Protein AF-A0A5B0FKB6-F1 (afdb_monomer_lite)

Secondary structure (DSSP, 8-state):
----HHHHHHHHHHHHHHHHHHHHHHTT-HHHHHHHHHHHHHHHHHHHHHHHHHHHHHHHHTT-

Structure (mmCIF, N/CA/C/O backbone):
data_AF-A0A5B0FKB6-F1
#
_entry.id   AF-A0A5B0FKB6-F1
#
loop_
_atom_site.group_PD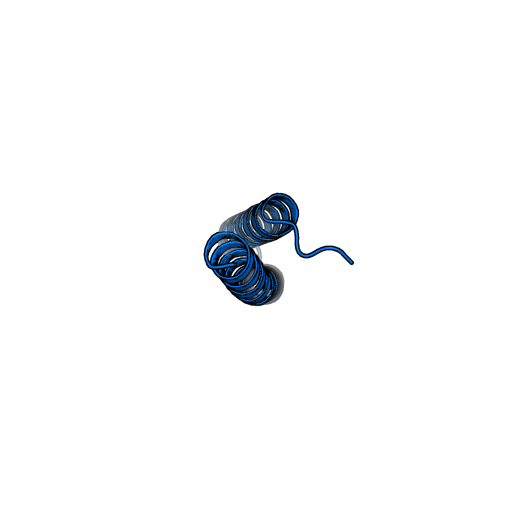B
_atom_site.id
_atom_site.type_symbol
_atom_site.label_atom_id
_atom_site.label_alt_id
_atom_site.label_comp_id
_atom_site.label_asym_id
_atom_site.label_entity_id
_atom_site.label_seq_id
_atom_site.pdbx_PDB_ins_code
_atom_site.Cartn_x
_atom_site.Cartn_y
_atom_site.Cartn_z
_atom_site.occupancy
_atom_site.B_iso_or_equiv
_atom_site.auth_seq_id
_atom_site.auth_comp_id
_atom_site.auth_asym_id
_atom_site.auth_atom_id
_atom_site.pdbx_PDB_model_num
ATOM 1 N N . MET A 1 1 ? -1.180 5.211 15.230 1.00 54.09 1 MET A N 1
ATOM 2 C CA . MET A 1 1 ? -2.014 5.687 14.099 1.00 54.09 1 MET A CA 1
ATOM 3 C C . MET A 1 1 ? -3.408 5.086 14.222 1.00 54.09 1 MET A C 1
ATOM 5 O O . MET A 1 1 ? -3.502 3.890 14.463 1.00 54.09 1 MET A O 1
ATOM 9 N N . LYS A 1 2 ? -4.489 5.873 14.116 1.00 62.62 2 LYS A N 1
ATOM 10 C CA . LYS A 1 2 ? -5.856 5.317 14.113 1.00 62.62 2 LYS A CA 1
ATOM 11 C C . LYS A 1 2 ? -6.078 4.557 12.799 1.00 62.62 2 LYS A C 1
ATOM 13 O O . LYS A 1 2 ? -5.867 5.120 11.728 1.00 62.62 2 LYS A O 1
ATOM 18 N N . LEU A 1 3 ? -6.499 3.298 12.891 1.00 67.56 3 LEU A N 1
ATOM 19 C CA . LEU A 1 3 ? -6.874 2.440 11.761 1.00 67.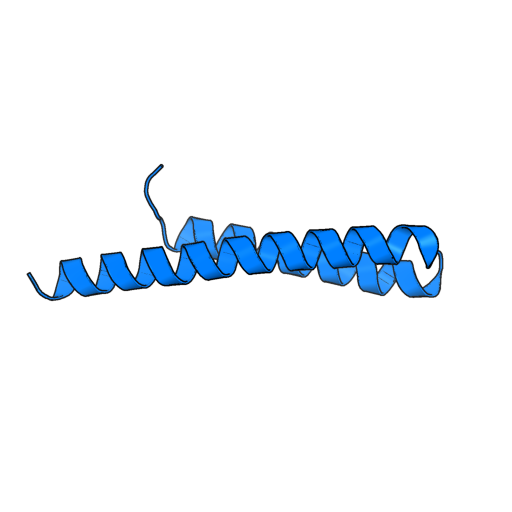56 3 LEU A CA 1
ATOM 20 C C . LEU A 1 3 ? -8.188 2.950 11.138 1.00 67.56 3 LEU A C 1
ATOM 22 O O . LEU A 1 3 ? -9.262 2.398 11.368 1.00 67.56 3 LEU A O 1
ATOM 26 N N . SER A 1 4 ? -8.115 4.045 10.380 1.00 82.50 4 SER A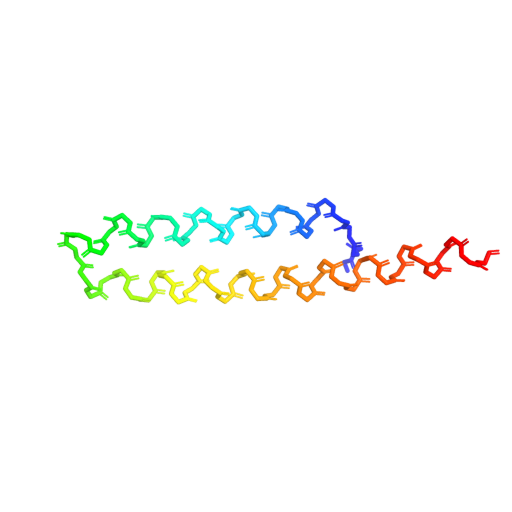 N 1
ATOM 27 C CA . SER A 1 4 ? -9.264 4.614 9.669 1.00 82.50 4 SER A CA 1
ATOM 28 C C . SER A 1 4 ? -9.539 3.852 8.374 1.00 82.50 4 SER A C 1
ATOM 30 O O . SER A 1 4 ? -8.618 3.612 7.592 1.00 82.50 4 SER A O 1
ATOM 32 N N . LEU A 1 5 ? -10.814 3.538 8.126 1.00 85.75 5 LEU A N 1
ATOM 33 C CA . LEU 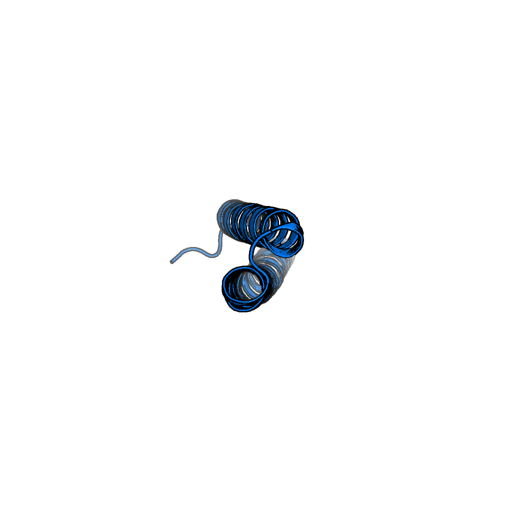A 1 5 ? -11.268 2.922 6.876 1.00 85.75 5 LEU A CA 1
ATOM 34 C C . LEU A 1 5 ? -10.909 3.791 5.661 1.00 85.75 5 LEU A C 1
ATOM 36 O O . LEU A 1 5 ? -10.523 3.273 4.619 1.00 85.75 5 LEU A O 1
ATOM 40 N N . THR A 1 6 ? -10.984 5.115 5.822 1.00 88.00 6 THR A N 1
ATOM 41 C CA . THR A 1 6 ? -10.619 6.088 4.787 1.00 88.00 6 THR A CA 1
ATOM 42 C C . THR A 1 6 ? -9.147 5.964 4.409 1.00 88.00 6 THR A C 1
ATOM 44 O O . THR A 1 6 ? -8.815 5.972 3.231 1.00 88.00 6 THR A O 1
ATOM 47 N N . ASN A 1 7 ? -8.265 5.782 5.396 1.00 87.94 7 ASN A N 1
ATOM 48 C CA . ASN A 1 7 ? -6.830 5.650 5.145 1.00 87.94 7 ASN A CA 1
ATOM 49 C C . ASN A 1 7 ? -6.521 4.337 4.420 1.00 87.94 7 ASN A C 1
ATOM 51 O O . ASN A 1 7 ? -5.712 4.334 3.501 1.00 87.94 7 ASN A O 1
ATOM 55 N N . ALA A 1 8 ? -7.201 3.247 4.791 1.00 88.44 8 ALA A N 1
ATOM 56 C CA . ALA A 1 8 ? -7.096 1.979 4.071 1.00 88.44 8 ALA A CA 1
ATOM 57 C C . ALA A 1 8 ? -7.526 2.133 2.604 1.00 88.44 8 ALA A C 1
ATOM 59 O O . ALA A 1 8 ? -6.817 1.696 1.704 1.00 88.44 8 ALA A O 1
ATOM 60 N N . GLY A 1 9 ? -8.651 2.819 2.365 1.00 90.06 9 GLY A N 1
ATOM 61 C CA . GLY A 1 9 ? -9.141 3.110 1.018 1.00 90.06 9 GLY A CA 1
ATOM 62 C C . GLY A 1 9 ? -8.170 3.957 0.193 1.00 90.06 9 GLY A C 1
ATOM 63 O O . GLY A 1 9 ? -7.937 3.646 -0.970 1.00 90.06 9 GLY A O 1
ATOM 64 N N . LEU A 1 10 ? -7.554 4.982 0.792 1.00 92.69 10 LEU A N 1
ATOM 65 C CA . LEU A 1 10 ? -6.549 5.813 0.119 1.00 92.69 10 LEU A CA 1
ATOM 66 C C . LEU A 1 10 ? -5.292 5.020 -0.255 1.00 92.69 10 LEU A C 1
ATOM 68 O O . LEU A 1 10 ? -4.781 5.188 -1.358 1.00 92.69 10 LEU A O 1
ATOM 72 N N . ILE A 1 11 ? -4.810 4.145 0.634 1.00 91.62 11 ILE A N 1
ATOM 73 C CA . ILE A 1 11 ? -3.646 3.288 0.358 1.00 91.62 11 ILE A CA 1
ATOM 74 C C . ILE A 1 11 ? -3.952 2.324 -0.793 1.00 91.62 11 ILE A C 1
ATOM 76 O O . ILE A 1 11 ? -3.126 2.169 -1.687 1.00 91.62 11 ILE A O 1
ATOM 80 N N . LEU A 1 12 ? -5.142 1.718 -0.802 1.00 93.19 12 LEU A N 1
ATOM 81 C CA . LEU A 1 12 ? -5.569 0.820 -1.878 1.00 93.19 12 LEU A CA 1
ATOM 82 C C . LEU A 1 12 ? -5.699 1.553 -3.220 1.00 93.19 12 LEU A C 1
ATOM 84 O O . LEU A 1 12 ? -5.180 1.078 -4.223 1.00 93.19 12 LEU A O 1
ATOM 88 N N . LEU A 1 13 ? -6.304 2.746 -3.235 1.00 94.38 13 LEU A N 1
ATOM 89 C CA . LEU A 1 13 ? -6.370 3.592 -4.434 1.00 94.38 13 LEU A CA 1
ATOM 90 C C . LEU A 1 13 ? -4.977 3.956 -4.958 1.00 94.38 13 LEU A C 1
ATOM 92 O O . LEU A 1 13 ? -4.735 3.895 -6.161 1.00 94.38 13 LEU A O 1
ATOM 96 N N . ALA A 1 14 ? -4.056 4.318 -4.063 1.00 93.62 14 ALA A N 1
ATOM 97 C CA . ALA A 1 14 ? -2.682 4.628 -4.436 1.00 93.62 14 ALA A CA 1
ATOM 98 C C . ALA A 1 14 ? -1.959 3.401 -5.016 1.00 93.62 14 ALA A C 1
ATOM 100 O O . ALA A 1 14 ? -1.313 3.520 -6.055 1.00 93.62 14 ALA A O 1
ATOM 101 N N . GLY A 1 15 ? -2.105 2.226 -4.393 1.00 92.75 15 GLY A N 1
ATOM 102 C CA . GLY A 1 15 ? -1.558 0.965 -4.900 1.00 92.75 15 GLY A CA 1
ATOM 103 C C . GLY A 1 15 ? -2.061 0.647 -6.306 1.00 92.75 15 GLY A C 1
ATOM 104 O O . GLY A 1 15 ? -1.256 0.403 -7.204 1.00 92.75 15 GLY A O 1
ATOM 105 N N . MET A 1 16 ? -3.370 0.781 -6.529 1.00 95.00 16 MET A N 1
ATOM 106 C CA . MET A 1 16 ? -3.976 0.522 -7.832 1.00 95.00 16 MET A CA 1
ATOM 107 C C . MET A 1 16 ? -3.475 1.479 -8.920 1.00 95.00 16 MET A C 1
ATOM 109 O O . MET A 1 16 ? -3.192 1.054 -10.041 1.00 95.00 16 MET A O 1
ATOM 113 N N . LEU A 1 17 ? -3.299 2.764 -8.595 1.00 95.38 17 LEU A N 1
ATOM 114 C CA . LEU A 1 17 ? -2.703 3.733 -9.519 1.00 95.38 17 LEU A CA 1
ATOM 115 C C . LEU A 1 17 ? -1.264 3.354 -9.888 1.00 95.38 17 LEU A C 1
ATOM 117 O O . LEU A 1 17 ? -0.904 3.428 -11.059 1.00 95.38 17 LEU A O 1
ATOM 121 N N . VAL A 1 18 ? -0.454 2.912 -8.922 1.00 93.75 18 VAL A N 1
ATOM 122 C CA . VAL A 1 18 ? 0.929 2.470 -9.174 1.00 93.75 18 VAL A CA 1
ATOM 123 C C . VAL A 1 18 ? 0.967 1.212 -10.048 1.00 93.75 18 VAL A C 1
ATOM 125 O O . VAL A 1 18 ? 1.794 1.113 -10.951 1.00 93.75 18 VAL A O 1
ATOM 128 N N . VAL A 1 19 ? 0.052 0.261 -9.842 1.00 93.88 19 VAL A N 1
ATOM 129 C CA . VAL A 1 19 ? -0.056 -0.914 -10.721 1.00 93.88 19 VAL A CA 1
ATOM 130 C C . VAL A 1 19 ? -0.429 -0.490 -12.142 1.00 93.88 19 VAL A C 1
ATOM 132 O O . VAL A 1 19 ? 0.206 -0.939 -13.094 1.00 93.88 19 VAL A O 1
ATOM 135 N N . LEU A 1 20 ? -1.404 0.409 -12.303 1.00 93.81 20 LEU A N 1
ATOM 136 C CA . LEU A 1 20 ? -1.819 0.913 -13.616 1.00 93.81 20 LEU A CA 1
ATOM 137 C C . LEU A 1 20 ? -0.681 1.624 -14.354 1.00 93.81 20 LEU A C 1
ATOM 139 O O . LEU A 1 20 ? -0.490 1.383 -15.548 1.00 93.81 20 LEU A O 1
ATOM 143 N N . THR A 1 21 ? 0.105 2.459 -13.666 1.00 91.88 21 THR A N 1
ATOM 144 C CA . THR A 1 21 ? 1.277 3.094 -14.287 1.00 91.88 21 THR A CA 1
ATOM 145 C C . THR A 1 21 ? 2.336 2.064 -14.664 1.00 91.88 21 THR A C 1
ATOM 147 O O . THR A 1 21 ? 2.896 2.150 -15.755 1.00 91.88 21 THR A O 1
ATOM 150 N N . GLY A 1 22 ? 2.566 1.053 -13.825 1.00 90.25 22 GLY A N 1
ATOM 151 C CA . GLY A 1 22 ? 3.461 -0.062 -14.126 1.00 90.25 22 GLY A CA 1
ATOM 152 C C . GLY A 1 22 ? 3.035 -0.848 -15.369 1.00 90.25 22 GLY A C 1
ATOM 153 O O . GLY A 1 22 ? 3.848 -1.075 -16.261 1.00 90.25 22 GLY A O 1
ATOM 154 N N . VAL A 1 23 ? 1.751 -1.193 -15.482 1.00 90.44 23 VAL A N 1
ATOM 155 C CA . VAL A 1 23 ? 1.190 -1.884 -16.656 1.00 90.44 23 VAL A CA 1
ATOM 156 C C . VAL A 1 23 ? 1.322 -1.029 -17.915 1.00 90.44 23 VAL A C 1
ATOM 158 O O . VAL A 1 23 ? 1.722 -1.538 -18.959 1.00 90.44 23 VAL A O 1
ATOM 161 N N . PHE A 1 24 ? 1.053 0.274 -17.822 1.00 89.62 24 PHE A N 1
ATOM 162 C CA . PHE A 1 24 ? 1.224 1.193 -18.947 1.00 89.62 24 PHE A CA 1
ATOM 163 C C . PHE A 1 24 ? 2.692 1.291 -19.398 1.00 89.62 24 PHE A C 1
ATOM 165 O O . PHE A 1 24 ? 2.989 1.308 -20.593 1.00 89.62 24 PHE A O 1
ATOM 172 N N . LEU A 1 25 ? 3.627 1.302 -18.443 1.00 87.31 25 LEU A N 1
ATOM 173 C CA . LEU A 1 25 ? 5.066 1.321 -18.706 1.00 87.31 25 LEU A CA 1
ATOM 174 C C . LEU A 1 25 ? 5.579 0.006 -19.305 1.00 87.31 25 LEU A C 1
ATOM 176 O O . LEU A 1 25 ? 6.551 0.045 -20.059 1.00 87.31 25 LEU A O 1
ATOM 180 N N . ASN A 1 26 ? 4.934 -1.132 -19.028 1.00 84.25 26 ASN A N 1
ATOM 181 C CA . ASN A 1 26 ? 5.348 -2.449 -19.525 1.00 84.25 26 ASN A CA 1
ATOM 182 C C . ASN A 1 26 ? 5.417 -2.507 -21.059 1.00 84.25 26 ASN A C 1
ATOM 184 O O . ASN A 1 26 ? 6.335 -3.099 -21.619 1.00 84.25 26 ASN A O 1
ATOM 188 N N . SER A 1 27 ? 4.527 -1.789 -21.747 1.00 74.75 27 SER A N 1
ATOM 189 C CA . SER A 1 27 ? 4.517 -1.702 -23.213 1.00 74.75 27 SER A CA 1
ATOM 190 C C . SER A 1 27 ? 5.736 -0.987 -23.814 1.00 74.75 27 SER A C 1
ATOM 192 O O . SER A 1 27 ? 5.972 -1.107 -25.011 1.00 74.75 27 SER A O 1
ATOM 194 N N . SER A 1 28 ? 6.498 -0.220 -23.023 1.00 75.62 28 SER A N 1
ATOM 195 C CA . SER A 1 28 ? 7.618 0.600 -23.522 1.00 75.62 28 SER A CA 1
ATOM 196 C C . SER A 1 28 ? 8.958 0.335 -22.834 1.00 75.62 28 SER A C 1
ATOM 198 O O . SER A 1 28 ? 10.004 0.525 -23.451 1.00 75.62 28 SER A O 1
ATOM 200 N N . LYS A 1 29 ? 8.950 -0.067 -21.556 1.00 79.50 29 LYS A N 1
ATOM 201 C CA . LYS A 1 29 ? 10.140 -0.204 -20.702 1.00 79.50 29 LYS A CA 1
ATOM 202 C C . LYS A 1 29 ? 9.934 -1.315 -19.671 1.00 79.50 29 LYS A C 1
ATOM 204 O O . LYS A 1 29 ? 9.741 -1.050 -18.482 1.00 79.50 29 LYS A O 1
ATOM 209 N N . ALA A 1 30 ? 9.996 -2.563 -20.135 1.00 78.19 30 ALA A N 1
ATOM 210 C CA . ALA A 1 30 ? 9.754 -3.753 -19.316 1.00 78.19 30 ALA A CA 1
ATOM 211 C C . ALA A 1 30 ? 10.625 -3.804 -18.039 1.00 78.19 30 ALA A C 1
ATOM 213 O O . ALA A 1 30 ? 10.109 -4.096 -16.960 1.00 78.19 30 ALA A O 1
ATOM 214 N N . GLU A 1 31 ? 11.905 -3.421 -18.129 1.00 83.44 31 GLU A N 1
ATOM 215 C CA . GLU A 1 31 ? 12.853 -3.411 -16.997 1.00 83.44 31 GLU A CA 1
ATOM 216 C C . GLU A 1 31 ? 12.423 -2.495 -15.842 1.00 83.44 31 GLU A C 1
ATOM 218 O O . GLU A 1 31 ? 12.651 -2.814 -14.678 1.00 83.44 31 GLU A O 1
ATOM 223 N N . ILE A 1 32 ? 11.761 -1.376 -16.154 1.00 82.75 32 ILE A N 1
ATOM 224 C CA . ILE A 1 32 ? 11.248 -0.429 -15.155 1.00 82.75 32 ILE A CA 1
ATOM 225 C C . ILE A 1 32 ? 9.834 -0.828 -14.718 1.00 82.75 32 ILE A C 1
ATOM 227 O O . ILE A 1 32 ? 9.450 -0.619 -13.570 1.00 82.75 32 ILE A O 1
ATOM 231 N N . SER A 1 33 ? 9.051 -1.436 -15.608 1.00 87.56 33 SER A N 1
ATOM 232 C CA . SER A 1 33 ? 7.670 -1.817 -15.313 1.00 87.56 33 SER A CA 1
ATOM 233 C C . SER A 1 33 ? 7.557 -2.877 -14.217 1.00 87.56 33 SER A C 1
ATOM 235 O O . SER A 1 33 ? 6.740 -2.729 -13.313 1.00 87.56 33 SER A O 1
ATOM 237 N N . ASN A 1 34 ? 8.417 -3.898 -14.234 1.00 90.12 34 ASN A N 1
ATOM 238 C CA . ASN A 1 34 ? 8.378 -5.000 -13.275 1.00 90.12 34 ASN A CA 1
ATOM 239 C C . ASN A 1 34 ? 8.534 -4.542 -11.814 1.00 90.12 34 ASN A C 1
ATOM 241 O O . ASN A 1 34 ? 7.674 -4.890 -11.000 1.00 90.12 34 ASN A O 1
ATOM 245 N N . PRO A 1 35 ? 9.556 -3.743 -11.443 1.00 92.50 35 PRO A N 1
ATOM 246 C CA . PRO A 1 35 ? 9.670 -3.248 -10.074 1.00 92.50 35 PRO A CA 1
ATOM 247 C C . PRO A 1 35 ? 8.529 -2.293 -9.694 1.00 92.50 35 PRO A C 1
ATOM 249 O O . PRO A 1 35 ? 8.109 -2.296 -8.540 1.00 92.50 35 PRO A O 1
ATOM 252 N N . VAL A 1 36 ? 7.981 -1.520 -10.641 1.00 92.25 36 VAL A N 1
ATOM 253 C CA . VAL A 1 36 ? 6.835 -0.626 -10.384 1.00 92.25 36 VAL A CA 1
ATOM 254 C C . VAL A 1 36 ? 5.562 -1.425 -10.100 1.00 92.25 36 VAL A C 1
ATOM 256 O O . VAL A 1 36 ? 4.876 -1.149 -9.117 1.00 92.25 36 VAL A O 1
ATOM 259 N N . ILE A 1 37 ? 5.271 -2.452 -10.902 1.00 92.94 37 ILE A N 1
ATOM 260 C CA . ILE A 1 37 ? 4.135 -3.355 -10.677 1.00 92.94 37 ILE A CA 1
ATOM 261 C C . ILE A 1 37 ? 4.294 -4.062 -9.328 1.00 92.94 37 ILE A C 1
ATOM 263 O O . ILE A 1 37 ? 3.349 -4.095 -8.542 1.00 92.94 37 ILE A O 1
ATOM 267 N N . LEU A 1 38 ? 5.491 -4.572 -9.022 1.00 95.25 38 LEU A N 1
ATOM 268 C CA . LEU A 1 38 ? 5.770 -5.235 -7.747 1.00 95.25 38 LEU A CA 1
ATOM 269 C C . LEU A 1 38 ? 5.566 -4.288 -6.555 1.00 95.25 38 LEU A C 1
ATOM 271 O O . LEU A 1 38 ? 4.961 -4.678 -5.557 1.00 95.25 38 LEU A O 1
ATOM 275 N N . ALA A 1 39 ? 6.022 -3.038 -6.665 1.00 94.12 39 ALA A N 1
ATOM 276 C CA . ALA A 1 39 ? 5.805 -2.021 -5.643 1.00 94.12 39 ALA A CA 1
ATOM 277 C C . ALA A 1 39 ? 4.312 -1.706 -5.459 1.00 94.12 39 ALA A C 1
ATOM 279 O O . ALA A 1 39 ? 3.838 -1.642 -4.325 1.00 94.12 39 ALA A O 1
ATOM 280 N N . GLY A 1 40 ? 3.557 -1.571 -6.552 1.00 93.44 40 GLY A N 1
ATOM 281 C CA . GLY A 1 40 ? 2.107 -1.371 -6.506 1.00 93.44 40 GLY A CA 1
ATOM 282 C C . GLY A 1 40 ? 1.380 -2.523 -5.807 1.00 93.44 40 GLY A C 1
ATOM 283 O O . GLY A 1 40 ? 0.579 -2.290 -4.902 1.00 93.44 40 GLY A O 1
ATOM 284 N N . LEU A 1 41 ? 1.734 -3.767 -6.143 1.00 95.06 41 LEU A N 1
ATOM 285 C CA . LEU A 1 41 ? 1.193 -4.967 -5.497 1.00 95.06 41 LEU A CA 1
ATOM 286 C C . LEU A 1 41 ? 1.543 -5.037 -4.003 1.00 95.06 41 LEU A C 1
ATOM 288 O O . LEU A 1 41 ? 0.698 -5.406 -3.188 1.00 95.06 41 LEU A O 1
ATOM 292 N N . ALA A 1 42 ? 2.762 -4.650 -3.618 1.00 95.94 42 ALA A N 1
ATOM 293 C CA . ALA A 1 42 ? 3.161 -4.593 -2.213 1.00 95.94 42 ALA A CA 1
ATOM 294 C C . ALA A 1 42 ? 2.343 -3.553 -1.42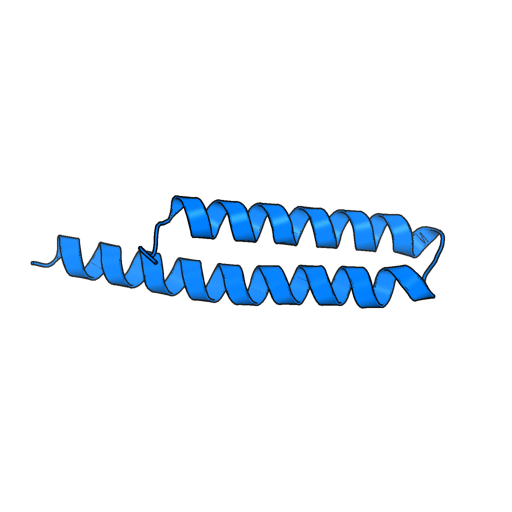6 1.00 95.94 42 ALA A C 1
ATOM 296 O O . ALA A 1 42 ? 1.916 -3.822 -0.300 1.00 95.94 42 ALA A O 1
ATOM 297 N N . ILE A 1 43 ? 2.078 -2.386 -2.024 1.00 93.88 43 ILE A N 1
ATOM 298 C CA . ILE A 1 43 ? 1.217 -1.355 -1.430 1.00 93.88 43 ILE A CA 1
ATOM 299 C C . ILE A 1 43 ? -0.210 -1.886 -1.257 1.00 93.88 43 ILE A C 1
ATOM 301 O O . ILE A 1 43 ? -0.782 -1.736 -0.176 1.00 93.88 43 ILE A O 1
ATOM 305 N N . GLU A 1 44 ? -0.776 -2.545 -2.273 1.00 93.94 44 GLU A N 1
ATOM 306 C CA . GLU A 1 44 ? -2.115 -3.135 -2.174 1.00 93.94 44 GLU A CA 1
ATOM 307 C C . GLU A 1 44 ? -2.205 -4.222 -1.103 1.00 93.94 44 GLU A C 1
ATOM 309 O O . GLU A 1 44 ? -3.172 -4.258 -0.337 1.00 93.94 44 GLU A O 1
ATOM 314 N N . PHE A 1 45 ? -1.187 -5.075 -0.989 1.00 95.12 45 PHE A N 1
ATOM 315 C CA . PHE A 1 45 ? -1.127 -6.091 0.056 1.00 95.12 45 PHE A CA 1
ATOM 316 C C . PHE A 1 45 ? -1.190 -5.462 1.457 1.00 95.12 45 PHE A C 1
ATOM 318 O O . PHE A 1 45 ? -2.022 -5.848 2.284 1.00 95.12 45 PHE A O 1
ATOM 325 N N . ILE A 1 46 ? -0.377 -4.430 1.707 1.00 94.19 46 ILE A N 1
ATOM 326 C CA . ILE A 1 46 ? -0.378 -3.698 2.983 1.00 94.19 46 ILE A CA 1
ATOM 327 C C . ILE A 1 46 ? -1.728 -3.004 3.212 1.00 94.19 46 ILE A C 1
ATOM 329 O O . ILE A 1 46 ? -2.297 -3.095 4.305 1.00 94.19 46 ILE A O 1
ATOM 333 N N . GLY A 1 47 ? -2.270 -2.345 2.185 1.00 93.62 47 GLY A N 1
ATOM 334 C CA . GLY A 1 47 ? -3.575 -1.686 2.237 1.00 93.62 47 GLY A CA 1
ATOM 335 C C . GLY A 1 47 ? -4.709 -2.654 2.570 1.00 93.62 47 GLY A C 1
ATOM 336 O O . GLY A 1 47 ? -5.592 -2.326 3.364 1.00 93.62 47 GLY A O 1
ATOM 337 N N . THR A 1 48 ? -4.647 -3.878 2.047 1.00 93.94 48 THR A N 1
ATOM 338 C CA . THR A 1 48 ? -5.644 -4.928 2.285 1.00 93.94 48 THR A CA 1
ATOM 339 C C . THR A 1 48 ? -5.596 -5.418 3.727 1.00 93.94 48 THR A C 1
ATOM 341 O O . THR A 1 48 ? -6.638 -5.511 4.380 1.00 93.94 48 THR A O 1
ATOM 344 N N . ILE A 1 49 ? -4.398 -5.657 4.273 1.00 93.94 49 ILE A N 1
ATOM 345 C CA . ILE A 1 49 ? -4.233 -6.001 5.694 1.00 93.94 49 ILE A CA 1
ATOM 346 C C . ILE A 1 49 ? -4.819 -4.890 6.569 1.00 93.94 49 ILE A C 1
ATOM 348 O O . ILE A 1 49 ? -5.589 -5.158 7.495 1.00 93.94 49 ILE A O 1
ATOM 352 N N . TRP A 1 50 ? -4.504 -3.633 6.252 1.00 92.94 50 TRP A N 1
ATOM 353 C CA . TRP A 1 50 ? -5.015 -2.482 6.988 1.00 92.94 50 TRP A CA 1
ATOM 354 C C . TRP A 1 50 ? -6.545 -2.399 6.930 1.00 92.94 50 TRP A C 1
ATOM 356 O O . TRP A 1 50 ? -7.187 -2.196 7.961 1.00 92.94 50 TRP A O 1
ATOM 366 N N . LEU A 1 51 ? -7.142 -2.609 5.753 1.00 92.56 51 LEU A N 1
ATOM 367 C CA . LEU A 1 51 ? -8.592 -2.634 5.561 1.00 92.56 51 LEU A CA 1
ATOM 368 C C . LEU A 1 51 ? -9.245 -3.713 6.430 1.00 92.56 51 LEU A C 1
ATOM 370 O O . LEU A 1 51 ? -10.201 -3.425 7.152 1.00 92.56 51 LEU A O 1
ATOM 374 N N . VAL A 1 52 ? -8.709 -4.936 6.408 1.00 94.00 52 VAL A N 1
ATOM 375 C CA . VAL A 1 52 ? -9.213 -6.055 7.213 1.00 94.00 52 VAL A CA 1
ATOM 376 C C . VAL A 1 52 ? -9.147 -5.727 8.705 1.00 94.00 52 VAL A C 1
ATOM 378 O O . VAL A 1 52 ? -10.127 -5.933 9.425 1.00 94.00 52 VAL A O 1
ATOM 381 N N . LEU A 1 53 ? -8.037 -5.157 9.181 1.00 92.38 53 LEU A N 1
ATOM 382 C CA . LEU A 1 53 ? -7.890 -4.740 10.577 1.00 92.38 53 LEU A CA 1
ATOM 383 C C . LEU A 1 53 ? -8.883 -3.630 10.953 1.00 92.38 53 LEU A C 1
ATOM 385 O O . LEU A 1 53 ? -9.544 -3.730 11.991 1.00 92.38 53 LEU A O 1
ATOM 389 N N . SER A 1 54 ? -9.044 -2.613 10.103 1.00 89.31 54 SER A N 1
ATOM 390 C CA . SER A 1 54 ? -10.018 -1.532 10.297 1.00 89.31 54 SER A CA 1
ATOM 391 C C . SER A 1 54 ? -11.456 -2.054 10.351 1.00 89.31 54 SER A C 1
ATOM 393 O O . SER A 1 54 ? -12.226 -1.662 11.232 1.00 89.31 54 SER A O 1
ATOM 395 N N . LEU A 1 55 ? -11.829 -2.970 9.453 1.00 90.38 55 LEU A N 1
ATOM 396 C CA . LEU A 1 55 ? -13.151 -3.598 9.439 1.00 90.38 55 LEU A CA 1
ATOM 397 C C . LEU A 1 55 ? -13.382 -4.452 10.688 1.00 90.38 55 LEU A C 1
ATOM 399 O O . LEU A 1 55 ? -14.446 -4.367 11.304 1.00 90.38 55 LEU A O 1
ATOM 403 N N . ASN A 1 56 ? -12.381 -5.229 11.104 1.00 91.25 56 ASN A N 1
ATOM 404 C CA . ASN A 1 56 ? -12.469 -6.061 12.299 1.00 91.25 56 ASN A CA 1
ATOM 405 C C . ASN A 1 56 ? -12.652 -5.213 13.570 1.00 91.25 56 ASN A C 1
ATOM 407 O O . ASN A 1 56 ? -13.506 -5.510 14.406 1.00 91.25 56 ASN A O 1
ATOM 411 N N . GLN A 1 57 ? -11.908 -4.109 13.696 1.00 87.62 57 GLN A N 1
ATOM 412 C CA . GLN A 1 57 ? -12.074 -3.164 14.803 1.00 87.62 57 GLN A CA 1
ATOM 413 C C . GLN A 1 57 ? -13.454 -2.505 14.797 1.00 87.62 57 GLN A C 1
ATOM 415 O O . GLN A 1 57 ? -14.106 -2.438 15.841 1.00 87.62 57 GLN A O 1
ATOM 420 N N . ARG A 1 58 ? -13.937 -2.070 13.626 1.00 86.31 58 ARG A N 1
ATOM 421 C CA . ARG A 1 58 ? -15.279 -1.491 13.488 1.00 86.31 58 ARG A CA 1
ATOM 422 C C . ARG A 1 58 ? -16.358 -2.493 13.898 1.00 86.31 58 ARG A C 1
ATOM 424 O O . ARG A 1 58 ? -17.264 -2.132 14.644 1.00 86.31 58 ARG A O 1
ATOM 431 N N . ARG A 1 59 ? -16.235 -3.757 13.481 1.00 87.81 59 ARG A N 1
ATOM 432 C CA . ARG A 1 59 ? -17.161 -4.832 13.865 1.00 87.81 59 ARG A CA 1
ATOM 433 C C . ARG A 1 59 ? -17.169 -5.070 15.374 1.00 87.81 59 ARG A C 1
ATOM 435 O O . ARG A 1 59 ? -18.247 -5.213 15.942 1.00 87.81 59 ARG A O 1
ATOM 442 N N . LYS A 1 60 ? -15.999 -5.099 16.024 1.00 86.94 60 LYS A N 1
ATOM 443 C CA . LYS A 1 60 ? -15.906 -5.248 17.487 1.00 86.94 60 LYS A CA 1
ATOM 444 C C . LYS A 1 60 ? -16.608 -4.103 18.218 1.00 86.94 60 LYS A C 1
ATOM 446 O O . LYS A 1 60 ? -17.374 -4.378 19.129 1.00 86.94 60 LYS A O 1
ATOM 451 N N . ARG A 1 61 ? -16.423 -2.858 17.766 1.00 85.38 61 ARG A N 1
ATOM 452 C CA . ARG A 1 61 ? -17.064 -1.673 18.363 1.00 85.38 61 ARG A CA 1
ATOM 453 C C . ARG A 1 61 ? -18.592 -1.676 18.251 1.00 85.38 61 ARG A C 1
ATOM 455 O O . ARG A 1 61 ? -19.245 -1.109 19.107 1.00 85.3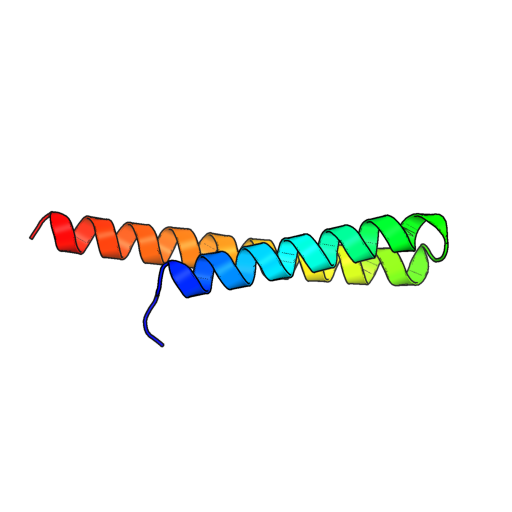8 61 ARG A O 1
ATOM 462 N N . HIS A 1 62 ? -19.158 -2.282 17.207 1.00 77.56 62 HIS A N 1
ATOM 463 C CA . HIS A 1 62 ? -20.614 -2.401 17.044 1.00 77.56 62 HIS A CA 1
ATOM 464 C C . HIS A 1 62 ? -21.235 -3.592 17.801 1.00 77.56 62 HIS A C 1
ATOM 466 O O . HIS A 1 62 ? -22.454 -3.725 17.802 1.00 77.56 62 HIS A O 1
ATOM 472 N N . ARG A 1 63 ? -20.427 -4.482 18.396 1.00 75.62 63 ARG A N 1
ATOM 473 C CA . ARG A 1 63 ? -20.900 -5.626 19.203 1.00 75.62 63 ARG A CA 1
ATOM 474 C C . ARG A 1 63 ? -20.897 -5.365 20.714 1.00 75.62 63 ARG A C 1
ATOM 476 O O . ARG A 1 63 ? -21.434 -6.190 21.444 1.00 75.62 63 ARG A O 1
ATOM 483 N N . THR A 1 64 ? -20.264 -4.284 21.153 1.00 53.38 64 THR A N 1
ATOM 484 C CA . THR A 1 64 ? -20.208 -3.792 22.540 1.00 53.38 64 THR A CA 1
ATOM 485 C C . THR A 1 64 ? -21.110 -2.588 22.690 1.00 53.38 64 THR A C 1
ATOM 487 O O . THR A 1 64 ? -21.821 -2.518 23.707 1.00 53.38 64 THR A O 1
#

Radius of gyration: 15.06 Å; chains: 1; bounding box: 34×12×46 Å

Foldseek 3Di:
DPLDLVVLVVLLVVLVVQLVVLVVCCVPPVPVSVVSNVVSVVSNVVSVVSNVVSVVVVVVVVVD

Sequence (64 aa):
MKLSLTNAGLILLAGMLVVLTGVFLNSSKAEISNPVILAGLAIEFIGTIWLVLSLNQRRKRHRT

pLDDT: mean 87.75, std 9.14, range [53.38, 95.94]